Protein AF-A0AAW0CP57-F1 (afdb_monomer_lite)

Foldseek 3Di:
DDDQDDDDLVQEEEEEEAPDPVLLVLFDQDDSVQLVVLLVVVVVVCVVRHYYFDHDYQDPDPVNVVSVVVVVHQEYEYFEDRACLRRVQVVLVVSLVVNHQYAYDLSNYGHNDVVSSVVCPVVNVCSSCSDDD

pLDDT: mean 72.75, std 14.2, range [28.61, 88.94]

Radius of gyration: 14.08 Å; chains: 1; bounding box: 32×32×41 Å

InterPro domains:
  IPR036380 Isochorismatase-like superfamily [SSF52499] (2-115)
  IPR053152 Probable Hydrolase YcaC-like [PTHR43559] (60-117)

Sequence (133 aa):
MLKYQRLNKNNTLLLIVNQQTALMNVVRDFEPDEFRTNVLAHSELAAKTVPNGPLLPSRENLESIEAVKAEGKKQIIILSTITTDVCATFLALSLIEEGCEVWHNADASGAASLRTAHGRRPMTAYAMLALKC

Organism: NCBI:txid297713

Secondary structure (DSSP, 8-state):
--------GGGEEEEEE---TTGGGG--SS-HHHHHHHHHHHHHHHHHHS-EEEEE-SS--HHHHHHHHHTT-SEEEEE--BSIIIIIHHHHHHHHHTT-EEEE-STT-B-SSHHHHHHHHHHHHHHHT----

Structure (mmCIF, N/CA/C/O backbone):
data_AF-A0AAW0CP57-F1
#
_entry.id   AF-A0AAW0CP57-F1
#
loop_
_atom_site.group_PDB
_atom_site.id
_atom_site.type_symbol
_atom_site.label_atom_id
_atom_site.label_alt_id
_atom_site.label_comp_id
_atom_site.label_asym_id
_atom_site.label_entity_id
_atom_site.label_seq_id
_atom_site.pdbx_PDB_ins_code
_atom_site.Cartn_x
_atom_site.Cartn_y
_atom_site.Cartn_z
_atom_site.occupancy
_atom_site.B_iso_or_equiv
_atom_site.auth_seq_id
_atom_site.auth_comp_id
_atom_site.auth_asym_id
_atom_site.auth_atom_id
_atom_site.pdbx_PDB_model_num
ATOM 1 N N . MET A 1 1 ? -5.420 -15.742 22.170 1.00 54.09 1 MET A N 1
ATOM 2 C CA . MET A 1 1 ? -6.459 -15.999 21.147 1.00 54.09 1 MET A CA 1
ATOM 3 C C . MET A 1 1 ? -6.224 -15.031 19.998 1.00 54.09 1 MET A C 1
ATOM 5 O O . MET A 1 1 ? -6.260 -13.832 20.239 1.00 54.09 1 MET A O 1
ATOM 9 N N . LEU A 1 2 ? -5.908 -15.522 18.797 1.00 63.94 2 LEU A N 1
ATOM 10 C CA . LEU A 1 2 ? -5.679 -14.665 17.627 1.00 63.94 2 LEU A CA 1
ATOM 11 C C . LEU A 1 2 ? -7.026 -14.096 17.152 1.00 63.94 2 LEU A C 1
ATOM 13 O O . LEU A 1 2 ? -7.951 -14.860 16.881 1.00 63.94 2 LEU A O 1
ATOM 17 N N . LYS A 1 3 ? -7.158 -12.766 17.095 1.00 73.06 3 LYS A N 1
ATOM 18 C CA . LYS A 1 3 ? -8.350 -12.099 16.550 1.00 73.06 3 LYS A CA 1
ATOM 19 C C . LYS A 1 3 ? -8.176 -11.951 15.042 1.00 73.06 3 LYS A C 1
ATOM 21 O O . LYS A 1 3 ? -7.224 -11.316 14.601 1.00 73.06 3 LYS A O 1
ATOM 26 N N . TYR A 1 4 ? -9.096 -12.514 14.263 1.00 79.06 4 TYR A N 1
ATOM 27 C CA . TYR A 1 4 ? -9.123 -12.307 12.818 1.00 79.06 4 TYR A CA 1
ATOM 28 C C . TYR A 1 4 ? -9.584 -10.877 12.524 1.00 79.06 4 TYR A C 1
ATOM 30 O O . TYR A 1 4 ? -10.757 -10.549 12.716 1.00 79.06 4 TYR A O 1
ATOM 38 N N . GLN A 1 5 ? -8.657 -10.016 12.106 1.00 76.31 5 GLN A N 1
ATOM 39 C CA . GLN A 1 5 ? -8.991 -8.679 11.631 1.00 76.31 5 GLN A CA 1
ATOM 40 C C . GLN A 1 5 ? -9.271 -8.753 10.134 1.00 76.31 5 GLN A C 1
ATOM 42 O O . GLN A 1 5 ? -8.502 -9.336 9.375 1.00 76.31 5 GLN A O 1
ATOM 47 N N . ARG A 1 6 ? -10.419 -8.214 9.721 1.00 81.31 6 ARG A N 1
ATOM 48 C CA . ARG A 1 6 ? -10.841 -8.167 8.322 1.00 81.31 6 ARG A CA 1
ATOM 49 C C . ARG A 1 6 ? -10.943 -6.715 7.893 1.00 81.31 6 ARG A C 1
ATOM 51 O O . ARG A 1 6 ? -11.381 -5.859 8.663 1.00 81.31 6 ARG A O 1
ATOM 58 N N . LEU A 1 7 ? -10.620 -6.482 6.631 1.00 80.75 7 LEU A N 1
ATOM 59 C CA . LEU A 1 7 ? -10.822 -5.202 5.983 1.00 80.75 7 LEU A CA 1
ATOM 60 C C . LEU A 1 7 ? -12.301 -4.771 6.010 1.00 80.75 7 LEU A C 1
ATOM 62 O O . LEU A 1 7 ? -13.193 -5.524 5.605 1.00 80.75 7 LEU A O 1
ATOM 66 N N . ASN A 1 8 ? -12.555 -3.545 6.457 1.00 84.06 8 ASN A N 1
ATOM 67 C CA . ASN A 1 8 ? -13.869 -2.921 6.527 1.00 84.06 8 ASN A CA 1
ATOM 68 C C . ASN A 1 8 ? -13.903 -1.686 5.625 1.00 84.06 8 ASN A C 1
ATOM 70 O O . ASN A 1 8 ? -13.291 -0.664 5.933 1.00 84.06 8 ASN A O 1
ATOM 74 N N . LYS A 1 9 ? -14.696 -1.757 4.551 1.00 82.50 9 LYS A N 1
ATOM 75 C CA . LYS A 1 9 ? -14.836 -0.702 3.532 1.00 82.50 9 LYS A CA 1
ATOM 76 C C . LYS A 1 9 ? -15.136 0.685 4.115 1.00 82.50 9 LYS A C 1
ATOM 78 O O . LYS A 1 9 ? -14.626 1.679 3.620 1.00 82.50 9 LYS A O 1
ATOM 83 N N . ASN A 1 10 ? -15.905 0.757 5.202 1.00 84.94 10 ASN A N 1
ATOM 84 C CA . ASN A 1 10 ? -16.306 2.032 5.808 1.00 84.94 10 ASN A CA 1
ATOM 85 C C . ASN A 1 10 ? -15.199 2.665 6.668 1.00 84.94 10 ASN A C 1
ATOM 87 O O . ASN A 1 10 ? -15.242 3.863 6.955 1.00 84.94 10 ASN A O 1
ATOM 91 N N . ASN A 1 11 ? -14.214 1.868 7.084 1.00 85.00 11 ASN A N 1
ATOM 92 C CA . ASN A 1 11 ? -13.111 2.271 7.954 1.00 85.00 11 ASN A CA 1
ATOM 93 C C . ASN A 1 11 ? -11.742 2.133 7.267 1.00 85.00 11 ASN A C 1
ATOM 95 O O . ASN A 1 11 ? -10.720 2.140 7.947 1.00 85.00 11 ASN A O 1
ATOM 99 N N . THR A 1 12 ? -11.733 1.986 5.941 1.00 83.69 12 THR A N 1
ATOM 100 C CA . THR A 1 12 ? -10.512 1.802 5.159 1.00 83.69 12 THR A CA 1
ATOM 101 C C . THR A 1 12 ? -10.225 3.023 4.297 1.00 83.69 12 THR A C 1
ATOM 103 O O . THR A 1 12 ? -11.147 3.586 3.708 1.00 83.69 12 THR A O 1
ATOM 106 N N . LEU A 1 13 ? -8.953 3.402 4.210 1.00 84.62 13 LEU A N 1
ATOM 107 C CA . LEU A 1 13 ? -8.432 4.390 3.269 1.00 84.62 13 LEU A CA 1
ATOM 108 C C . LEU A 1 13 ? -7.430 3.728 2.326 1.00 84.62 13 LEU A C 1
ATOM 110 O O . LEU A 1 13 ? -6.633 2.894 2.758 1.00 84.62 13 LEU A O 1
ATOM 114 N N . LEU A 1 14 ? -7.450 4.121 1.057 1.00 83.31 14 LEU A N 1
ATOM 115 C CA . LEU A 1 14 ? -6.433 3.723 0.097 1.00 83.31 14 LEU A CA 1
ATOM 116 C C . LEU A 1 14 ? -5.274 4.727 0.063 1.00 83.31 14 LEU A C 1
ATOM 118 O O . LEU A 1 14 ? -5.505 5.896 -0.217 1.00 83.31 14 LEU A O 1
ATOM 122 N N . LEU A 1 15 ? -4.035 4.268 0.230 1.00 79.44 15 LEU A N 1
ATOM 123 C CA . LEU A 1 15 ? -2.830 5.072 0.020 1.00 79.44 15 LEU A CA 1
ATOM 124 C C . LEU A 1 15 ? -2.031 4.551 -1.164 1.00 79.44 15 LEU A C 1
ATOM 126 O O . LEU A 1 15 ? -1.654 3.382 -1.194 1.00 79.44 15 LEU A O 1
ATOM 130 N N . ILE A 1 16 ? -1.742 5.442 -2.110 1.00 78.88 16 ILE A N 1
ATOM 131 C CA . ILE A 1 16 ? -0.888 5.159 -3.263 1.00 78.88 16 ILE A CA 1
ATOM 132 C C . ILE A 1 16 ? 0.423 5.904 -3.070 1.00 78.88 16 ILE A C 1
ATOM 134 O O . ILE A 1 16 ? 0.430 7.124 -2.884 1.00 78.88 16 ILE A O 1
ATOM 138 N N . VAL A 1 17 ? 1.530 5.166 -3.104 1.00 75.50 17 VAL A N 1
ATOM 139 C CA . VAL A 1 17 ? 2.822 5.680 -2.655 1.00 75.50 17 VAL A CA 1
ATOM 140 C C . VAL A 1 17 ? 3.885 5.430 -3.715 1.00 75.50 17 VAL A C 1
ATOM 142 O O . VAL A 1 17 ? 4.117 4.319 -4.170 1.00 75.50 17 VAL A O 1
ATOM 145 N N . ASN A 1 18 ? 4.603 6.479 -4.096 1.00 73.25 18 ASN A N 1
ATOM 146 C CA . ASN A 1 18 ? 5.792 6.348 -4.940 1.00 73.25 18 ASN A CA 1
ATOM 147 C C . ASN A 1 18 ? 5.592 5.635 -6.303 1.00 73.25 18 ASN A C 1
ATOM 149 O O . ASN A 1 18 ? 6.494 4.975 -6.821 1.00 73.25 18 ASN A O 1
ATOM 153 N N . GLN A 1 19 ? 4.414 5.800 -6.910 1.00 74.62 19 GLN A N 1
ATOM 154 C CA . GLN A 1 19 ? 4.109 5.403 -8.290 1.00 74.62 19 GLN A CA 1
ATOM 155 C C . GLN A 1 19 ? 4.689 6.428 -9.282 1.00 74.62 19 GLN A C 1
ATOM 157 O O . GLN A 1 19 ? 3.975 7.177 -9.945 1.00 74.62 19 GLN A O 1
ATOM 162 N N . GLN A 1 20 ? 6.020 6.513 -9.336 1.00 74.50 20 GLN A N 1
ATOM 163 C CA . GLN A 1 20 ? 6.738 7.392 -10.260 1.00 74.50 20 GLN A CA 1
ATOM 164 C C . GLN A 1 20 ? 7.209 6.620 -11.493 1.00 74.50 20 GLN A C 1
ATOM 166 O O . GLN A 1 20 ? 7.723 5.505 -11.387 1.00 74.50 20 GLN A O 1
ATOM 171 N N . THR A 1 21 ? 7.140 7.255 -12.664 1.00 75.50 21 THR A N 1
ATOM 172 C CA . THR A 1 21 ? 7.540 6.645 -13.942 1.00 75.50 21 THR A CA 1
ATOM 173 C C . THR A 1 21 ? 8.982 6.138 -13.945 1.00 75.50 21 THR A C 1
ATOM 175 O O . THR A 1 21 ? 9.262 5.080 -14.498 1.00 75.50 21 THR A O 1
ATOM 178 N N . ALA A 1 22 ? 9.900 6.853 -13.288 1.00 76.25 22 ALA A N 1
ATOM 179 C CA . ALA A 1 22 ? 11.306 6.457 -13.211 1.00 76.25 22 ALA A CA 1
ATOM 180 C C . ALA A 1 22 ? 11.526 5.187 -12.370 1.00 76.25 22 ALA A C 1
ATOM 182 O O . ALA A 1 22 ? 12.402 4.383 -12.687 1.00 76.25 22 ALA A O 1
ATOM 183 N N . LEU A 1 23 ? 10.722 4.992 -11.323 1.00 76.06 23 LEU A N 1
ATOM 184 C CA . LEU A 1 23 ? 10.877 3.876 -10.394 1.00 76.06 23 LEU A CA 1
ATOM 185 C C . LEU A 1 23 ? 10.314 2.571 -10.943 1.00 76.06 23 LEU A C 1
ATOM 187 O O . LEU A 1 23 ? 10.813 1.511 -10.581 1.00 76.06 23 LEU A O 1
ATOM 191 N N . MET A 1 24 ? 9.369 2.622 -11.885 1.00 78.31 24 MET A N 1
ATOM 192 C CA . MET A 1 24 ? 8.895 1.417 -12.577 1.00 78.31 24 MET A CA 1
ATOM 193 C C . MET A 1 24 ? 10.036 0.633 -13.251 1.00 78.31 24 MET A C 1
ATOM 195 O O . MET A 1 24 ? 9.975 -0.588 -13.316 1.00 78.31 24 MET A O 1
ATOM 199 N N . ASN A 1 25 ? 11.131 1.297 -13.642 1.00 81.81 25 ASN A N 1
ATOM 200 C CA . ASN A 1 25 ? 12.315 0.645 -14.222 1.00 81.81 25 ASN A CA 1
ATOM 201 C C . ASN A 1 25 ? 13.170 -0.145 -13.206 1.00 81.81 25 ASN A C 1
ATOM 203 O O . ASN A 1 25 ? 14.080 -0.888 -13.593 1.00 81.81 25 ASN A O 1
ATOM 207 N N . VAL A 1 26 ? 12.926 0.055 -11.908 1.00 83.81 26 VAL A N 1
ATOM 208 C CA . VAL A 1 26 ? 13.635 -0.617 -10.809 1.00 83.81 26 VAL A CA 1
ATOM 209 C C . VAL A 1 26 ? 12.961 -1.939 -10.444 1.00 83.81 26 VAL A C 1
ATOM 211 O O . VAL A 1 26 ? 13.615 -2.806 -9.879 1.00 83.81 26 VAL A O 1
ATOM 214 N N . VAL A 1 27 ? 11.686 -2.124 -10.788 1.00 85.00 27 VAL A N 1
ATOM 215 C CA . VAL A 1 27 ? 10.943 -3.363 -10.529 1.00 85.00 27 VAL A CA 1
ATOM 216 C C . VAL A 1 27 ? 11.519 -4.490 -11.387 1.00 85.00 27 VAL A C 1
ATOM 218 O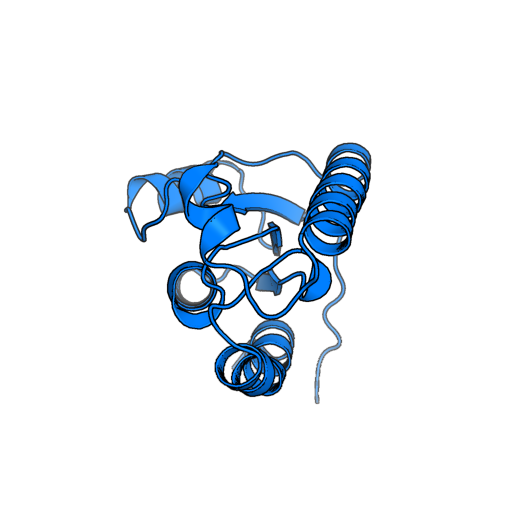 O . VAL A 1 27 ? 11.635 -4.353 -12.603 1.00 85.00 27 VAL A O 1
ATOM 221 N N . ARG A 1 28 ? 11.932 -5.589 -10.748 1.00 86.94 28 ARG A N 1
ATOM 222 C CA . ARG A 1 28 ? 12.538 -6.766 -11.409 1.00 86.94 28 ARG A CA 1
ATOM 223 C C . ARG A 1 28 ? 11.936 -8.093 -10.953 1.00 86.94 28 ARG A C 1
ATOM 225 O O . ARG A 1 28 ? 12.428 -9.147 -11.341 1.00 86.94 28 ARG A O 1
ATOM 232 N N . ASP A 1 29 ? 10.938 -8.054 -10.079 1.00 84.38 29 ASP A N 1
ATOM 233 C CA . ASP A 1 29 ? 10.225 -9.225 -9.567 1.00 84.38 29 ASP A CA 1
ATOM 234 C C . ASP A 1 29 ? 8.930 -9.541 -10.328 1.00 84.38 29 ASP A C 1
ATOM 236 O O . ASP A 1 29 ? 8.397 -10.633 -10.158 1.00 84.38 29 ASP A O 1
ATOM 240 N N . PHE A 1 30 ? 8.485 -8.633 -11.198 1.00 85.38 30 PHE A N 1
ATOM 241 C CA . PHE A 1 30 ? 7.350 -8.800 -12.103 1.00 85.38 30 PHE A CA 1
ATOM 242 C C . PHE A 1 30 ? 7.745 -8.439 -13.534 1.00 85.38 30 PHE A C 1
ATOM 244 O O . PHE A 1 30 ? 8.613 -7.586 -13.746 1.00 85.38 30 PHE A O 1
ATOM 251 N N . GLU A 1 31 ? 7.053 -9.026 -14.510 1.00 88.56 31 GLU A N 1
ATOM 252 C CA . GLU A 1 31 ? 7.077 -8.499 -15.873 1.00 88.56 31 GLU A CA 1
ATOM 253 C C . GLU A 1 31 ? 6.398 -7.114 -15.908 1.00 88.56 31 GLU A C 1
ATOM 255 O O . GLU A 1 31 ? 5.380 -6.917 -15.234 1.00 88.56 31 GLU A O 1
ATOM 260 N N . PRO A 1 32 ? 6.908 -6.132 -16.678 1.00 84.62 32 PRO A N 1
ATOM 261 C CA . PRO A 1 32 ? 6.384 -4.762 -16.664 1.00 84.62 32 PRO A CA 1
ATOM 262 C C . PRO A 1 32 ? 4.884 -4.656 -16.974 1.00 84.62 32 PRO A C 1
ATOM 264 O O . PRO A 1 32 ? 4.174 -3.865 -16.347 1.00 84.62 32 PRO A O 1
ATOM 267 N N . ASP A 1 33 ? 4.392 -5.468 -17.911 1.00 88.81 33 ASP A N 1
ATOM 268 C CA . ASP A 1 33 ? 2.978 -5.484 -18.300 1.00 88.81 33 ASP A CA 1
ATOM 269 C C . ASP A 1 33 ? 2.086 -6.088 -17.209 1.00 88.81 33 ASP A C 1
ATOM 271 O O . ASP A 1 33 ? 0.994 -5.575 -16.935 1.00 88.81 33 ASP A O 1
ATOM 275 N N . GLU A 1 34 ? 2.563 -7.142 -16.543 1.00 87.81 34 GLU A N 1
ATOM 276 C CA . GLU A 1 34 ? 1.879 -7.756 -15.405 1.00 87.81 34 GLU A CA 1
ATOM 277 C C . GLU A 1 34 ? 1.796 -6.764 -14.244 1.00 87.81 34 GLU A C 1
ATOM 279 O O . GLU A 1 34 ? 0.711 -6.494 -13.728 1.00 87.81 34 GLU A O 1
ATOM 284 N N . PHE A 1 35 ? 2.924 -6.144 -13.890 1.00 85.81 35 PHE A N 1
ATOM 285 C CA . PHE A 1 35 ? 2.985 -5.173 -12.805 1.00 85.81 35 PHE A CA 1
ATOM 286 C C . PHE A 1 35 ? 2.039 -3.992 -13.046 1.00 85.81 35 PHE A C 1
ATOM 288 O O . PHE A 1 35 ? 1.258 -3.615 -12.169 1.00 85.81 35 PHE A O 1
ATOM 295 N N . ARG A 1 36 ? 2.048 -3.441 -14.265 1.00 84.88 36 ARG A N 1
ATOM 296 C CA . ARG A 1 36 ? 1.141 -2.357 -14.654 1.00 84.88 36 ARG A CA 1
ATOM 297 C C . ARG A 1 36 ? -0.322 -2.781 -14.538 1.00 84.88 36 ARG A C 1
ATOM 299 O O . ARG A 1 36 ? -1.140 -2.010 -14.038 1.00 84.88 36 ARG A O 1
ATOM 306 N N . THR A 1 37 ? -0.648 -3.995 -14.970 1.00 88.94 37 THR A N 1
ATOM 307 C CA . THR A 1 37 ? -2.012 -4.530 -14.894 1.00 88.94 37 THR A CA 1
ATOM 308 C C . THR A 1 37 ? -2.461 -4.708 -13.445 1.00 88.94 37 THR A C 1
ATOM 310 O O . THR A 1 37 ? -3.559 -4.276 -13.100 1.00 88.94 37 THR A O 1
ATOM 313 N N . ASN A 1 38 ? -1.609 -5.253 -12.576 1.00 86.44 38 ASN A N 1
ATOM 314 C CA . ASN A 1 38 ? -1.920 -5.455 -11.160 1.00 86.44 38 ASN A CA 1
ATOM 315 C C . ASN A 1 38 ? -2.160 -4.129 -10.427 1.00 86.44 38 ASN A C 1
ATOM 317 O O . ASN A 1 38 ? -3.126 -4.000 -9.670 1.00 86.44 38 ASN A O 1
ATOM 321 N N . VAL A 1 39 ? -1.318 -3.123 -10.686 1.00 83.94 39 VAL A N 1
ATOM 322 C CA . VAL A 1 39 ? -1.477 -1.774 -10.123 1.00 83.94 39 VAL A CA 1
ATOM 323 C C . VAL A 1 39 ? -2.800 -1.154 -10.571 1.00 83.94 39 VAL A C 1
ATOM 325 O O . VAL A 1 39 ? -3.563 -0.670 -9.733 1.00 83.94 39 VAL A O 1
ATOM 328 N N . LEU A 1 40 ? -3.112 -1.211 -11.870 1.00 85.19 40 LEU A N 1
ATOM 329 C CA . LEU A 1 40 ? -4.356 -0.658 -12.410 1.00 85.19 40 LEU A CA 1
ATOM 330 C C . LEU A 1 40 ? -5.588 -1.385 -11.863 1.00 85.19 40 LEU A C 1
ATOM 332 O O . LEU A 1 40 ? -6.497 -0.729 -11.353 1.00 85.19 40 LEU A O 1
ATOM 336 N N . ALA A 1 41 ? -5.595 -2.719 -11.885 1.00 85.88 41 ALA A N 1
ATOM 337 C CA . ALA A 1 41 ? -6.697 -3.532 -11.380 1.00 85.88 41 ALA A CA 1
ATOM 338 C C . ALA A 1 41 ? -6.965 -3.266 -9.895 1.00 85.88 41 ALA A C 1
ATOM 340 O O . ALA A 1 41 ? -8.116 -3.112 -9.477 1.00 85.88 41 ALA A O 1
ATOM 341 N N . HIS A 1 42 ? -5.909 -3.158 -9.086 1.00 82.69 42 HIS A N 1
ATOM 342 C CA . HIS A 1 42 ? -6.075 -2.851 -7.677 1.00 82.69 42 HIS A CA 1
ATOM 343 C C . HIS A 1 42 ? -6.554 -1.409 -7.463 1.00 82.69 42 HIS A C 1
ATOM 345 O O . HIS A 1 42 ? -7.431 -1.201 -6.624 1.00 82.69 42 HIS A O 1
ATOM 351 N N . SER A 1 43 ? -6.040 -0.437 -8.230 1.00 81.12 43 SER A N 1
ATOM 352 C CA . SER A 1 43 ? -6.474 0.965 -8.148 1.00 81.12 43 SER A CA 1
ATOM 353 C C . SER A 1 43 ? -7.955 1.127 -8.492 1.00 81.12 43 SER A C 1
ATOM 355 O O . SER A 1 43 ? -8.681 1.811 -7.777 1.00 81.12 43 SER A O 1
ATOM 357 N N . GLU A 1 44 ? -8.437 0.427 -9.521 1.00 84.62 44 GLU A N 1
ATOM 358 C CA . GLU A 1 44 ? -9.840 0.455 -9.922 1.00 84.62 44 GLU A CA 1
ATOM 359 C C . GLU A 1 44 ? -10.730 -0.225 -8.877 1.00 84.62 44 GLU A C 1
ATOM 361 O O . GLU A 1 44 ? -11.791 0.294 -8.520 1.00 84.62 44 GLU A O 1
ATOM 366 N N . LEU A 1 45 ? -10.293 -1.370 -8.340 1.00 81.81 45 LEU A N 1
ATOM 367 C CA . LEU A 1 45 ? -11.018 -2.059 -7.276 1.00 81.81 45 LEU A CA 1
ATOM 368 C C . LEU A 1 45 ? -11.115 -1.186 -6.021 1.00 81.81 45 LEU A C 1
ATOM 370 O O . LEU A 1 45 ? -12.182 -1.089 -5.411 1.00 81.81 45 LEU A O 1
ATOM 374 N N . ALA A 1 46 ? -10.010 -0.552 -5.638 1.00 79.50 46 ALA A N 1
ATOM 375 C CA . ALA A 1 46 ? -9.953 0.297 -4.465 1.00 79.50 46 ALA A CA 1
ATOM 376 C C . ALA A 1 46 ? -10.803 1.560 -4.659 1.00 79.50 46 ALA A C 1
ATOM 378 O O . ALA A 1 46 ? -11.667 1.810 -3.827 1.00 79.50 46 ALA A O 1
ATOM 379 N N . ALA A 1 47 ? -10.700 2.249 -5.799 1.00 76.88 47 ALA A N 1
ATOM 380 C CA . ALA A 1 47 ? -11.520 3.422 -6.116 1.00 76.88 47 ALA A CA 1
ATOM 381 C C . ALA A 1 47 ? -13.035 3.138 -6.078 1.00 76.88 47 ALA A C 1
ATOM 383 O O . ALA A 1 47 ? -13.831 4.020 -5.763 1.00 76.88 47 ALA A O 1
ATOM 384 N N . LYS A 1 48 ? -13.453 1.898 -6.373 1.00 81.69 48 LYS A N 1
ATOM 385 C CA . LYS A 1 48 ? -14.861 1.469 -6.288 1.00 81.69 48 LYS A CA 1
ATOM 386 C C . LYS A 1 48 ? -15.307 1.068 -4.879 1.00 81.69 48 LYS A C 1
ATOM 388 O O . LYS A 1 48 ? -16.505 0.897 -4.657 1.00 81.69 48 LYS A O 1
ATOM 393 N N . THR A 1 49 ? -14.384 0.835 -3.946 1.00 78.75 49 THR A N 1
ATOM 394 C CA . THR A 1 49 ? -14.695 0.205 -2.648 1.00 78.75 49 THR A CA 1
ATOM 395 C C . THR A 1 49 ? -14.324 1.032 -1.429 1.00 78.75 49 THR A C 1
ATOM 397 O O . THR A 1 49 ? -14.971 0.867 -0.395 1.00 78.75 49 THR A O 1
ATOM 400 N N . VAL A 1 50 ? -13.314 1.892 -1.533 1.00 80.50 50 VAL A N 1
ATOM 401 C CA . VAL A 1 50 ? -12.786 2.723 -0.451 1.00 80.50 50 VAL A CA 1
ATOM 402 C C . VAL A 1 50 ? -12.445 4.116 -0.994 1.00 80.50 50 VAL A C 1
ATOM 404 O O . VAL A 1 50 ? -12.121 4.249 -2.174 1.00 80.50 50 VAL A O 1
ATOM 407 N N . PRO A 1 51 ? -12.525 5.171 -0.168 1.00 77.06 51 PRO A N 1
ATOM 408 C CA . PRO A 1 51 ? -12.062 6.489 -0.574 1.00 77.06 51 PRO A CA 1
ATOM 409 C C . PRO A 1 51 ? -10.560 6.464 -0.886 1.00 77.06 51 PRO A C 1
ATOM 411 O O . PRO A 1 51 ? -9.771 5.823 -0.181 1.00 77.06 51 PRO A O 1
ATOM 414 N N . ASN A 1 52 ? -10.177 7.186 -1.939 1.00 75.81 52 ASN A N 1
ATOM 415 C CA . ASN A 1 52 ? -8.777 7.447 -2.244 1.00 75.81 52 ASN A CA 1
ATOM 416 C C . ASN A 1 52 ? -8.240 8.456 -1.233 1.00 75.81 52 ASN A C 1
ATOM 418 O O . ASN A 1 52 ? -8.767 9.560 -1.123 1.00 75.81 52 ASN A O 1
ATOM 422 N N . GLY A 1 53 ? -7.203 8.060 -0.508 1.00 71.56 53 GLY A N 1
ATOM 423 C CA . GLY A 1 53 ? -6.427 8.954 0.329 1.00 71.56 53 GLY A CA 1
ATOM 424 C C . GLY A 1 53 ? -5.430 9.781 -0.481 1.00 71.56 53 G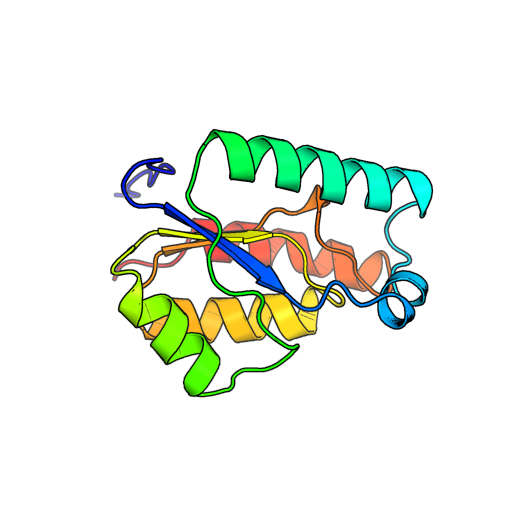LY A C 1
ATOM 425 O O . GLY A 1 53 ? -5.357 9.671 -1.711 1.00 71.56 53 GLY A O 1
ATOM 426 N N . PRO A 1 54 ? -4.648 10.619 0.209 1.00 71.38 54 PRO A N 1
ATOM 427 C CA . PRO A 1 54 ? -3.654 11.465 -0.429 1.00 71.38 54 PRO A CA 1
ATOM 428 C C . PRO A 1 54 ? -2.606 10.629 -1.176 1.00 71.38 54 PRO A C 1
ATOM 430 O O . PRO A 1 54 ? -2.184 9.563 -0.721 1.00 71.38 54 PRO A O 1
ATOM 433 N N . LEU A 1 55 ? -2.158 11.142 -2.324 1.00 71.25 55 LEU A N 1
ATOM 434 C CA . LEU A 1 55 ? -0.977 10.625 -3.011 1.00 71.25 55 LEU A CA 1
ATOM 435 C C . LEU A 1 55 ? 0.255 11.062 -2.227 1.00 71.25 55 LEU A C 1
ATOM 437 O O . LEU A 1 55 ? 0.536 12.257 -2.131 1.00 71.25 55 LEU A O 1
ATOM 441 N N . LEU A 1 56 ? 0.982 10.100 -1.667 1.00 66.75 56 LEU A N 1
ATOM 442 C CA . LEU A 1 56 ? 2.124 10.403 -0.815 1.00 66.75 56 LEU A CA 1
ATOM 443 C C . LEU A 1 56 ? 3.434 10.282 -1.608 1.00 66.75 56 LEU A C 1
ATOM 445 O O . LEU A 1 56 ? 3.664 9.262 -2.277 1.00 66.75 56 LEU A O 1
ATOM 449 N N . PRO A 1 57 ? 4.325 11.291 -1.539 1.00 63.50 57 PRO A N 1
ATOM 450 C CA . PRO A 1 57 ? 5.694 11.132 -2.004 1.00 63.50 57 PRO A CA 1
ATOM 451 C C . PRO A 1 57 ? 6.429 10.092 -1.142 1.00 63.5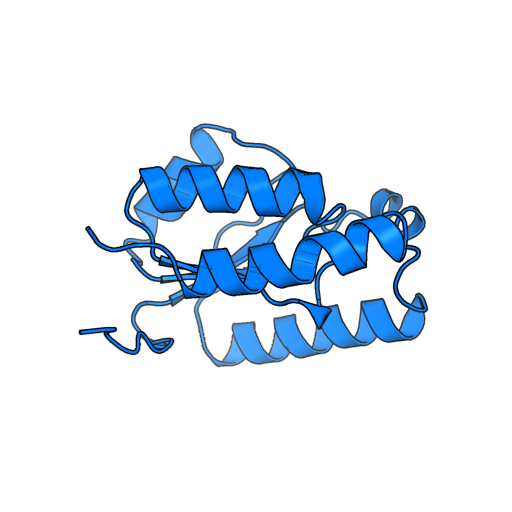0 57 PRO A C 1
ATOM 453 O O . PRO A 1 57 ? 5.972 9.693 -0.075 1.00 63.50 57 PRO A O 1
ATOM 456 N N . SER A 1 58 ? 7.579 9.632 -1.628 1.00 57.94 58 SER A N 1
ATOM 457 C CA . SER A 1 58 ? 8.323 8.440 -1.194 1.00 57.94 58 SER A CA 1
ATOM 458 C C . SER A 1 58 ? 8.922 8.443 0.227 1.00 57.94 58 SER A C 1
ATOM 460 O O . SER A 1 58 ? 10.011 7.896 0.415 1.00 57.94 58 SER A O 1
ATOM 462 N N . ARG A 1 59 ? 8.308 9.074 1.233 1.00 56.72 59 ARG A N 1
ATOM 463 C CA . ARG A 1 59 ? 8.967 9.286 2.528 1.00 56.72 59 ARG A CA 1
ATOM 464 C C . ARG A 1 59 ? 8.007 9.407 3.708 1.00 56.72 59 ARG A C 1
ATOM 466 O O . ARG A 1 59 ? 6.901 9.928 3.571 1.00 56.72 59 ARG A O 1
ATOM 473 N N . GLU A 1 60 ? 8.508 8.988 4.870 1.00 58.84 60 GLU A N 1
ATOM 474 C CA . GLU A 1 60 ? 8.039 9.324 6.221 1.00 58.84 60 GLU A CA 1
ATOM 475 C C . GLU A 1 60 ? 8.118 10.844 6.468 1.00 58.84 60 GLU A C 1
ATOM 477 O O . GLU A 1 60 ? 8.905 11.339 7.272 1.00 58.84 60 GLU A O 1
ATOM 482 N N . ASN A 1 61 ? 7.367 11.632 5.710 1.00 60.38 61 ASN A N 1
ATOM 483 C CA . ASN A 1 61 ? 7.184 13.036 6.033 1.00 60.38 61 ASN A CA 1
ATOM 484 C C . ASN A 1 61 ? 6.022 13.129 7.023 1.00 60.38 61 ASN A C 1
ATOM 486 O O . ASN A 1 61 ? 4.989 12.490 6.825 1.00 60.38 61 ASN A O 1
ATOM 490 N N . LEU A 1 62 ? 6.184 13.936 8.074 1.00 60.12 62 LEU A N 1
ATOM 491 C CA . LEU A 1 62 ? 5.136 14.200 9.070 1.00 60.12 62 LEU A CA 1
ATOM 492 C C . LEU A 1 62 ? 3.815 14.611 8.404 1.00 60.12 62 LEU A C 1
ATOM 494 O O . LEU A 1 62 ? 2.761 14.110 8.778 1.00 60.12 62 LEU A O 1
ATOM 498 N N . GLU A 1 63 ? 3.892 15.402 7.332 1.00 67.50 63 GLU A N 1
ATOM 499 C CA . GLU A 1 63 ? 2.745 15.817 6.513 1.00 67.50 63 GLU A CA 1
ATOM 500 C C . GLU A 1 63 ? 1.949 14.631 5.948 1.00 67.50 63 GLU A C 1
ATOM 502 O O . GLU A 1 63 ? 0.722 14.662 5.908 1.00 67.50 63 GLU A O 1
ATOM 507 N N . SER A 1 64 ? 2.633 13.558 5.543 1.00 68.56 64 SER A N 1
ATOM 508 C CA . SER A 1 64 ? 1.997 12.348 5.021 1.00 68.56 64 SER A CA 1
ATOM 509 C C . SER A 1 64 ? 1.187 11.637 6.105 1.00 68.56 64 SER A C 1
ATOM 511 O O . SER A 1 64 ? 0.074 11.184 5.856 1.00 68.56 64 SER A O 1
ATOM 513 N N . ILE A 1 65 ? 1.734 11.557 7.321 1.00 70.75 65 ILE A N 1
ATOM 514 C CA . ILE A 1 65 ? 1.082 10.918 8.470 1.00 70.75 65 ILE A CA 1
ATOM 515 C C . ILE A 1 65 ? -0.092 11.775 8.952 1.00 70.75 65 ILE A C 1
ATOM 517 O O . ILE A 1 65 ? -1.166 11.251 9.239 1.00 70.75 65 ILE A O 1
ATOM 521 N N . GLU A 1 66 ? 0.078 13.094 9.000 1.00 75.00 66 GLU A N 1
ATOM 522 C CA . GLU A 1 66 ? -0.981 14.038 9.357 1.00 75.00 66 GLU A CA 1
ATOM 523 C C . GLU A 1 66 ? -2.137 14.013 8.355 1.00 75.00 66 GLU A C 1
ATOM 525 O O . GLU A 1 66 ? -3.297 13.976 8.766 1.00 75.00 66 GLU A O 1
ATOM 530 N N . ALA A 1 67 ? -1.843 13.947 7.054 1.00 74.75 67 ALA A N 1
ATOM 531 C CA . ALA A 1 67 ? -2.864 13.829 6.018 1.00 74.75 67 ALA A CA 1
ATOM 532 C C . ALA A 1 67 ? -3.660 12.519 6.153 1.00 74.75 67 ALA A C 1
ATOM 534 O O . ALA A 1 67 ? -4.881 12.523 6.028 1.00 74.75 67 ALA A O 1
ATOM 535 N N . VAL A 1 68 ? -2.997 11.408 6.490 1.00 76.00 68 VAL A N 1
ATOM 536 C CA . VAL A 1 68 ? -3.677 10.134 6.784 1.00 76.00 68 VAL A CA 1
ATOM 537 C C . VAL A 1 68 ? -4.527 10.232 8.056 1.00 76.00 68 VAL A C 1
ATOM 539 O O . VAL A 1 68 ? -5.649 9.728 8.089 1.00 76.00 68 VAL A O 1
ATOM 542 N N . LYS A 1 69 ? -4.032 10.912 9.097 1.00 75.31 69 LYS A N 1
ATOM 543 C CA . LYS A 1 69 ? -4.772 11.136 10.350 1.00 75.31 69 LYS A CA 1
ATOM 544 C C . LYS A 1 69 ? -6.014 12.004 10.144 1.00 75.31 69 LYS A C 1
ATOM 546 O O . LYS A 1 69 ? -7.040 11.730 10.766 1.00 75.31 69 LYS A O 1
ATOM 551 N N . ALA A 1 70 ? -5.947 13.006 9.267 1.00 78.44 70 ALA A N 1
ATOM 552 C CA . ALA A 1 70 ? -7.072 13.887 8.953 1.00 78.44 70 ALA A CA 1
ATOM 553 C C . ALA A 1 70 ? -8.276 13.125 8.370 1.00 78.44 70 ALA A C 1
ATOM 555 O O . ALA A 1 70 ? -9.421 13.493 8.625 1.00 78.44 70 ALA A O 1
ATOM 556 N N . GLU A 1 71 ? -8.032 12.017 7.667 1.00 79.38 71 GLU A N 1
ATOM 557 C CA . GLU A 1 71 ? -9.081 11.154 7.107 1.00 79.38 71 GLU A CA 1
ATOM 558 C C . GLU A 1 71 ? -9.825 10.326 8.176 1.00 79.38 71 GLU A C 1
ATOM 560 O O . GLU A 1 71 ? -10.907 9.786 7.925 1.00 79.38 71 GLU A O 1
ATOM 565 N N . GLY A 1 72 ? -9.264 10.197 9.387 1.00 79.25 72 GLY A N 1
ATOM 566 C CA . GLY A 1 72 ? -9.914 9.551 10.533 1.00 79.25 72 GLY A CA 1
ATOM 567 C C . GLY A 1 72 ? -10.174 8.044 10.380 1.00 79.25 72 GLY A C 1
ATOM 568 O O . GLY A 1 72 ? -10.962 7.472 11.140 1.00 79.25 72 GLY A O 1
ATOM 569 N N . LYS A 1 73 ? -9.548 7.382 9.400 1.00 80.62 73 LYS A N 1
ATOM 570 C CA . LYS A 1 73 ? -9.679 5.937 9.156 1.00 80.62 73 LYS A CA 1
ATOM 571 C C . LYS A 1 73 ? -8.640 5.161 9.957 1.00 80.62 73 LYS A C 1
ATOM 573 O O . LYS A 1 73 ? -7.479 5.544 10.001 1.00 80.62 73 LYS A O 1
ATOM 578 N N . LYS A 1 74 ? -9.050 4.042 10.567 1.00 78.00 74 LYS A N 1
ATOM 579 C CA . LYS A 1 74 ? -8.114 3.178 11.314 1.00 78.00 74 LYS A CA 1
ATOM 580 C C . LYS A 1 74 ? -7.488 2.085 10.461 1.00 78.00 74 LYS A C 1
ATOM 582 O O . LYS A 1 74 ? -6.451 1.572 10.856 1.00 78.00 74 LYS A O 1
ATOM 587 N N . GLN A 1 75 ? -8.120 1.684 9.357 1.00 76.94 75 GLN A N 1
ATOM 588 C CA . GLN A 1 75 ? -7.554 0.695 8.440 1.00 76.94 75 GLN A CA 1
ATOM 589 C C . GLN A 1 75 ? -6.998 1.402 7.211 1.00 76.94 75 GLN A C 1
ATOM 591 O O . GLN A 1 75 ? -7.672 2.226 6.598 1.00 76.94 75 GLN A O 1
ATOM 596 N N . ILE A 1 76 ? -5.771 1.069 6.841 1.00 75.56 76 ILE A N 1
ATOM 597 C CA . ILE A 1 76 ? -5.060 1.703 5.740 1.00 75.56 76 ILE A CA 1
ATOM 598 C C . ILE A 1 76 ? -4.595 0.614 4.778 1.00 75.56 76 ILE A C 1
ATOM 600 O O . ILE A 1 76 ? -3.880 -0.302 5.180 1.00 75.56 76 ILE A O 1
ATOM 604 N N . ILE A 1 77 ? -4.994 0.706 3.508 1.00 72.06 77 ILE A N 1
ATOM 605 C CA . ILE A 1 77 ? -4.445 -0.126 2.433 1.00 72.06 77 ILE A CA 1
ATOM 606 C C . ILE A 1 77 ? -3.295 0.631 1.784 1.00 72.06 77 ILE A C 1
ATOM 608 O O . ILE A 1 77 ? -3.511 1.692 1.205 1.00 72.06 77 ILE A O 1
ATOM 612 N N . ILE A 1 78 ? -2.097 0.055 1.814 1.00 69.88 78 ILE A N 1
ATOM 613 C CA . ILE A 1 78 ? -0.946 0.535 1.052 1.00 69.88 78 ILE A CA 1
ATOM 614 C C . ILE A 1 78 ? -0.952 -0.175 -0.299 1.00 69.88 78 ILE A C 1
ATOM 616 O O . ILE A 1 78 ? -0.734 -1.388 -0.402 1.00 69.88 78 ILE A O 1
ATOM 620 N N . LEU A 1 79 ? -1.230 0.609 -1.332 1.00 60.78 79 LEU A N 1
ATOM 621 C CA . LEU A 1 79 ? -1.344 0.186 -2.712 1.00 60.78 79 LEU A CA 1
ATOM 622 C C . LEU A 1 79 ? -0.151 0.731 -3.466 1.00 60.78 79 LEU A C 1
ATOM 624 O O . LEU A 1 79 ? -0.120 1.884 -3.883 1.00 60.78 79 LEU A O 1
ATOM 628 N N . SER A 1 80 ? 0.813 -0.153 -3.663 1.00 63.94 80 SER A N 1
ATOM 629 C CA . SER A 1 80 ? 2.001 0.096 -4.450 1.00 63.94 80 SER A CA 1
ATOM 630 C C . SER A 1 80 ? 3.022 0.981 -3.769 1.00 63.94 80 SER A C 1
ATOM 632 O O . SER A 1 80 ? 2.778 2.134 -3.446 1.00 63.94 80 SER A O 1
ATOM 634 N N . THR A 1 81 ? 4.197 0.399 -3.588 1.00 63.62 81 THR A N 1
ATOM 635 C CA . THR A 1 81 ? 5.440 1.116 -3.356 1.00 63.62 81 THR A CA 1
ATOM 636 C C . THR A 1 81 ? 6.491 0.481 -4.240 1.00 63.62 81 THR A C 1
ATOM 638 O O . THR A 1 81 ? 6.544 -0.743 -4.396 1.00 63.62 81 THR A O 1
ATOM 641 N N . ILE A 1 82 ? 7.334 1.323 -4.821 1.00 70.00 82 ILE A N 1
ATOM 642 C CA . ILE A 1 82 ? 8.600 0.891 -5.388 1.00 70.00 82 ILE A CA 1
ATOM 643 C C . ILE A 1 82 ? 9.684 1.639 -4.601 1.00 70.00 82 ILE A C 1
ATOM 645 O O . ILE A 1 82 ? 9.675 2.864 -4.583 1.00 70.00 82 ILE A O 1
ATOM 649 N N . THR A 1 83 ? 10.596 0.985 -3.887 1.00 67.50 83 THR A N 1
ATOM 650 C CA . THR A 1 83 ? 10.721 -0.463 -3.667 1.00 67.50 83 THR A CA 1
ATOM 651 C C . THR A 1 83 ? 9.999 -0.911 -2.390 1.00 67.50 83 THR A C 1
ATOM 653 O O . THR A 1 83 ? 9.928 -0.180 -1.398 1.00 67.50 83 THR A O 1
ATOM 656 N N . THR A 1 84 ? 9.449 -2.127 -2.417 1.00 67.56 84 THR A N 1
ATOM 657 C CA . THR A 1 84 ? 8.601 -2.651 -1.329 1.00 67.56 84 THR A CA 1
ATOM 658 C C . THR A 1 84 ? 9.344 -2.842 -0.002 1.00 67.56 84 THR A C 1
ATOM 660 O O . THR A 1 84 ? 8.757 -2.758 1.071 1.00 67.56 84 THR A O 1
ATOM 663 N N . ASP A 1 85 ? 10.643 -3.106 -0.061 1.00 66.19 85 ASP A N 1
ATOM 664 C CA . ASP A 1 85 ? 11.513 -3.310 1.096 1.00 66.19 85 ASP A CA 1
ATOM 665 C C . ASP A 1 85 ? 11.839 -2.018 1.850 1.00 66.19 85 ASP A C 1
ATOM 667 O O . ASP A 1 85 ? 12.128 -2.080 3.043 1.00 66.19 85 ASP A O 1
ATOM 671 N N . VAL A 1 86 ? 11.736 -0.864 1.188 1.00 72.88 86 VAL A N 1
ATOM 672 C CA . VAL A 1 86 ? 12.014 0.445 1.784 1.00 72.88 86 VAL A CA 1
ATOM 673 C C . VAL A 1 86 ? 10.700 1.174 2.040 1.00 72.88 86 VAL A C 1
ATOM 675 O O . VAL A 1 86 ? 10.213 1.202 3.167 1.00 72.88 86 VAL A O 1
ATOM 678 N N . CYS A 1 87 ? 10.082 1.7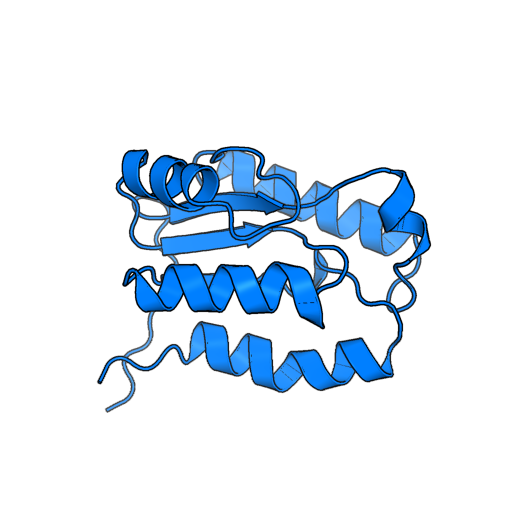33 0.999 1.00 71.62 87 CYS A N 1
ATOM 679 C CA . CYS A 1 87 ? 8.987 2.685 1.169 1.00 71.62 87 CYS A CA 1
ATOM 680 C C . CYS A 1 87 ? 7.738 2.056 1.810 1.00 71.62 87 CYS A C 1
ATOM 682 O O . CYS A 1 87 ? 7.109 2.715 2.632 1.00 71.62 87 CYS A O 1
ATOM 684 N N . ALA A 1 88 ? 7.385 0.803 1.490 1.00 74.00 88 ALA A N 1
ATOM 685 C CA . ALA A 1 88 ? 6.239 0.142 2.135 1.00 74.00 88 ALA A CA 1
ATOM 686 C C . ALA A 1 88 ? 6.531 -0.244 3.577 1.00 74.00 88 ALA A C 1
ATOM 688 O O . ALA A 1 88 ? 5.679 -0.037 4.433 1.00 74.00 88 ALA A O 1
ATOM 689 N N . THR A 1 89 ? 7.712 -0.801 3.843 1.00 75.56 89 THR A N 1
ATOM 690 C CA . THR A 1 89 ? 8.108 -1.212 5.191 1.00 75.56 89 THR A CA 1
ATOM 691 C C . THR A 1 89 ? 8.094 -0.034 6.154 1.00 75.56 89 THR A C 1
ATOM 693 O O . THR A 1 89 ? 7.414 -0.091 7.173 1.00 75.56 89 THR A O 1
ATOM 696 N N . PHE A 1 90 ? 8.811 1.035 5.810 1.00 76.56 90 PHE A N 1
ATOM 697 C CA . PHE A 1 90 ? 8.953 2.215 6.657 1.00 76.56 90 PHE A CA 1
ATOM 698 C C . PHE A 1 90 ? 7.601 2.888 6.908 1.00 76.56 90 PHE A C 1
ATOM 700 O O . PHE A 1 90 ? 7.190 3.042 8.054 1.00 76.56 90 PHE A O 1
ATOM 707 N N . LEU A 1 91 ? 6.820 3.123 5.848 1.00 76.00 91 LEU A N 1
ATOM 708 C CA . LEU A 1 91 ? 5.488 3.706 5.991 1.00 76.00 91 LEU A CA 1
ATOM 709 C C . LEU A 1 91 ? 4.536 2.823 6.810 1.00 76.00 91 LEU A C 1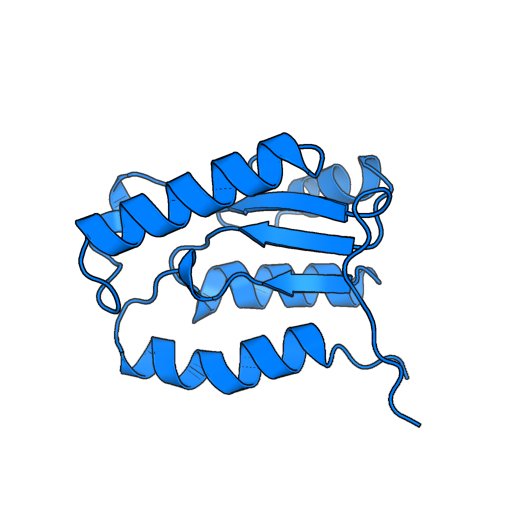
ATOM 711 O O . LEU A 1 91 ? 3.773 3.336 7.626 1.00 76.00 91 LEU A O 1
ATOM 715 N N . ALA A 1 92 ? 4.560 1.503 6.604 1.00 77.44 92 ALA A N 1
ATOM 716 C CA . ALA A 1 92 ? 3.731 0.586 7.376 1.00 77.44 92 ALA A CA 1
ATOM 717 C C . ALA A 1 92 ? 4.095 0.623 8.863 1.00 77.44 92 ALA A C 1
ATOM 719 O O . ALA A 1 92 ? 3.194 0.661 9.695 1.00 77.44 92 ALA A O 1
ATOM 720 N N . LEU A 1 93 ? 5.389 0.649 9.195 1.00 78.69 93 LEU A N 1
ATOM 721 C CA . LEU A 1 93 ? 5.855 0.751 10.577 1.00 78.69 93 LEU A CA 1
ATOM 722 C C . LEU A 1 93 ? 5.402 2.065 11.220 1.00 78.69 93 LEU A C 1
ATOM 724 O O . LEU A 1 93 ? 4.786 2.010 12.281 1.00 78.69 93 LEU A O 1
ATOM 728 N N . SER A 1 94 ? 5.589 3.211 10.554 1.00 78.44 94 SER A N 1
ATOM 729 C CA . SER A 1 94 ? 5.131 4.502 11.090 1.00 78.44 94 SER A CA 1
ATOM 730 C C . SER A 1 94 ? 3.614 4.529 11.309 1.00 78.44 94 SER A C 1
ATOM 732 O O . SER A 1 94 ? 3.133 5.016 12.324 1.00 78.44 94 SER A O 1
ATOM 734 N N . LEU A 1 95 ? 2.830 3.973 10.380 1.00 78.12 95 LEU A N 1
ATOM 735 C CA . LEU A 1 95 ? 1.373 3.907 10.524 1.00 78.12 95 LEU A CA 1
ATOM 736 C C . LEU A 1 95 ? 0.942 2.973 11.665 1.00 78.12 95 LEU A C 1
ATOM 738 O O . LEU A 1 95 ? -0.025 3.274 12.365 1.00 78.12 95 LEU A O 1
ATOM 742 N N . ILE A 1 96 ? 1.651 1.860 11.867 1.00 80.12 96 ILE A N 1
ATOM 743 C CA . ILE A 1 96 ? 1.401 0.931 12.976 1.00 80.12 96 ILE A CA 1
ATOM 744 C C . ILE A 1 96 ? 1.738 1.583 14.323 1.00 80.12 96 ILE A C 1
ATOM 746 O O . ILE A 1 96 ? 0.955 1.441 15.262 1.00 80.12 96 ILE A O 1
ATOM 750 N N . GLU A 1 97 ? 2.849 2.320 14.423 1.00 79.75 97 GLU A N 1
ATOM 751 C CA . GLU A 1 97 ? 3.213 3.091 15.627 1.00 79.75 97 GLU A CA 1
ATOM 752 C C . GLU A 1 97 ? 2.138 4.123 15.989 1.00 79.75 97 GLU A C 1
ATOM 754 O O . GLU A 1 97 ? 1.830 4.330 17.161 1.00 79.75 97 GLU A O 1
ATOM 759 N N . GLU A 1 98 ? 1.491 4.697 14.978 1.00 77.69 98 GLU A N 1
ATOM 760 C CA . GLU A 1 98 ? 0.368 5.626 15.122 1.00 77.69 98 GLU A CA 1
ATOM 761 C C . GLU A 1 98 ? -0.983 4.929 15.381 1.00 77.69 98 GLU A C 1
ATOM 763 O O . GLU A 1 98 ? -2.034 5.570 15.442 1.00 77.69 98 GLU A O 1
ATOM 768 N N . GLY A 1 99 ? -0.984 3.603 15.545 1.00 79.81 99 GLY A N 1
ATOM 769 C CA . GLY A 1 99 ? -2.168 2.812 15.880 1.00 79.81 99 GLY A CA 1
ATOM 770 C C . GLY A 1 99 ? -3.091 2.500 14.698 1.00 79.81 99 GLY A C 1
ATOM 771 O O . GLY A 1 99 ? -4.231 2.069 14.914 1.00 79.81 99 GLY A O 1
ATOM 772 N N . CYS A 1 100 ? -2.629 2.698 13.461 1.00 80.50 100 CYS A N 1
ATOM 773 C CA . CYS A 1 100 ? -3.348 2.274 12.263 1.00 80.50 100 CYS A CA 1
ATOM 774 C C . CYS A 1 100 ? -3.120 0.783 11.983 1.00 80.50 100 CYS A C 1
ATOM 776 O O . CYS A 1 100 ? -2.045 0.223 12.189 1.00 80.50 100 CYS A O 1
ATOM 778 N N . GLU A 1 101 ? -4.148 0.125 11.463 1.00 82.75 101 GLU A N 1
ATOM 779 C CA . GLU A 1 101 ? -4.074 -1.242 10.967 1.00 82.75 101 GLU A CA 1
ATOM 780 C C . GLU A 1 101 ? -3.726 -1.213 9.477 1.00 82.75 101 GLU A C 1
ATOM 782 O O . GLU A 1 101 ? -4.477 -0.670 8.664 1.00 82.75 101 GLU A O 1
ATOM 787 N N . VAL A 1 102 ? -2.586 -1.799 9.115 1.00 81.75 102 VAL A N 1
ATOM 788 C CA . VAL A 1 102 ? -2.022 -1.681 7.769 1.00 81.75 102 VAL A CA 1
ATOM 789 C C . VAL A 1 102 ? -2.214 -2.966 6.974 1.00 81.75 102 VAL A C 1
ATOM 791 O O . VAL A 1 102 ? -1.814 -4.051 7.388 1.00 81.75 102 VAL A O 1
ATOM 794 N N . TRP A 1 103 ? -2.772 -2.822 5.778 1.00 82.88 103 TRP A N 1
ATOM 795 C CA . TRP A 1 103 ? -2.936 -3.880 4.793 1.00 82.88 103 TRP A CA 1
ATOM 796 C C . TRP A 1 103 ? -2.068 -3.563 3.582 1.00 82.88 103 TRP A C 1
ATOM 798 O O . TRP A 1 103 ? -2.140 -2.469 3.033 1.00 82.88 103 TRP A O 1
ATOM 808 N N . HIS A 1 104 ? -1.250 -4.514 3.142 1.00 80.50 104 HIS A N 1
ATOM 809 C CA . HIS A 1 104 ? -0.341 -4.303 2.019 1.00 80.50 104 HIS A CA 1
ATOM 810 C C . HIS A 1 104 ? -0.705 -5.223 0.857 1.00 80.50 104 HIS A C 1
ATOM 812 O O . HIS A 1 104 ? -0.707 -6.448 1.018 1.00 80.50 104 HIS A O 1
ATOM 818 N N . ASN A 1 105 ? -0.955 -4.653 -0.326 1.00 82.06 105 ASN A N 1
ATOM 819 C CA . ASN A 1 105 ? -1.128 -5.471 -1.519 1.00 82.06 105 ASN A CA 1
ATOM 820 C C . ASN A 1 105 ? 0.232 -5.891 -2.080 1.00 82.06 105 ASN A C 1
ATOM 822 O O . ASN A 1 105 ? 1.014 -5.092 -2.585 1.00 82.06 105 ASN A O 1
ATOM 826 N N . ALA A 1 106 ? 0.477 -7.189 -1.975 1.00 78.88 106 ALA A N 1
ATOM 827 C CA . ALA A 1 106 ? 1.658 -7.869 -2.458 1.00 78.88 106 ALA A CA 1
ATOM 828 C C . ALA A 1 106 ? 1.889 -7.745 -3.967 1.00 78.88 106 ALA A C 1
ATOM 830 O O . ALA A 1 106 ? 3.035 -7.617 -4.384 1.00 78.88 106 ALA A O 1
ATOM 831 N N . ASP A 1 107 ? 0.820 -7.815 -4.749 1.00 81.06 107 ASP A N 1
ATOM 832 C CA . ASP A 1 107 ? 0.872 -8.005 -6.200 1.00 81.06 107 ASP A CA 1
ATOM 833 C C . ASP A 1 107 ? 0.924 -6.666 -6.943 1.00 81.06 107 ASP A C 1
ATOM 835 O O . ASP A 1 107 ? 1.283 -6.603 -8.115 1.00 81.06 107 ASP A O 1
ATOM 839 N N . ALA A 1 108 ? 0.596 -5.581 -6.238 1.00 81.44 108 ALA A N 1
ATOM 840 C CA . ALA A 1 108 ? 0.705 -4.211 -6.722 1.00 81.44 108 ALA A CA 1
ATOM 841 C C . ALA A 1 108 ? 1.992 -3.509 -6.253 1.00 81.44 108 ALA A C 1
ATOM 843 O O . ALA A 1 108 ? 2.149 -2.322 -6.523 1.00 81.44 108 ALA A O 1
ATOM 844 N N . SER A 1 109 ? 2.910 -4.189 -5.558 1.00 81.00 109 SER A N 1
ATOM 845 C CA . SER A 1 109 ? 4.154 -3.602 -5.035 1.00 81.00 109 SER A CA 1
ATOM 846 C C . SER A 1 109 ? 5.373 -4.338 -5.583 1.00 81.00 109 SER A C 1
ATOM 848 O O . SER A 1 109 ? 5.427 -5.563 -5.535 1.00 81.00 109 SER A O 1
ATOM 850 N N . GLY A 1 110 ? 6.339 -3.579 -6.104 1.00 82.94 110 GLY A N 1
ATOM 851 C CA . GLY A 1 110 ? 7.503 -4.121 -6.804 1.00 82.94 110 GLY A CA 1
ATOM 852 C C . GLY A 1 110 ? 8.791 -4.030 -5.988 1.00 82.94 110 GLY A C 1
ATOM 853 O O . GLY A 1 110 ? 8.959 -3.157 -5.125 1.00 82.94 110 GLY A O 1
ATOM 854 N N . ALA A 1 111 ? 9.733 -4.921 -6.269 1.00 83.12 111 ALA A N 1
ATOM 855 C CA . ALA A 1 111 ? 11.046 -4.973 -5.640 1.00 83.12 111 ALA A CA 1
ATOM 856 C C . ALA A 1 111 ? 12.173 -5.036 -6.680 1.00 83.12 111 ALA A C 1
ATOM 858 O O . ALA A 1 111 ? 12.002 -5.475 -7.816 1.00 83.12 111 ALA A O 1
ATOM 859 N N . ALA A 1 112 ? 13.373 -4.626 -6.263 1.00 84.06 112 ALA A N 1
ATOM 860 C CA . ALA A 1 112 ? 14.549 -4.589 -7.134 1.00 84.06 112 ALA A CA 1
ATOM 861 C C . ALA A 1 112 ? 15.069 -5.977 -7.552 1.00 84.06 112 ALA A C 1
ATOM 863 O O . ALA A 1 112 ? 15.910 -6.086 -8.442 1.00 84.06 112 ALA A O 1
ATOM 864 N N . SER A 1 113 ? 14.616 -7.047 -6.892 1.00 81.06 113 SER A N 1
ATOM 865 C CA . SER A 1 113 ? 14.966 -8.426 -7.230 1.00 81.06 113 SER A CA 1
ATOM 866 C C . SER A 1 113 ? 13.988 -9.422 -6.605 1.00 81.06 113 SER A C 1
ATOM 868 O O . SER A 1 113 ? 13.385 -9.143 -5.565 1.00 81.06 113 SER A O 1
ATOM 870 N N . LEU A 1 114 ? 13.931 -10.641 -7.153 1.00 79.62 114 LEU A N 1
ATOM 871 C CA . LEU A 1 114 ? 13.194 -11.763 -6.554 1.00 79.62 114 LEU A CA 1
ATOM 872 C C . LEU A 1 114 ? 13.659 -12.099 -5.130 1.00 79.62 114 LEU A C 1
ATOM 874 O O . LEU A 1 114 ? 12.872 -12.581 -4.318 1.00 79.62 114 LEU A O 1
ATOM 878 N N . ARG A 1 115 ? 14.931 -11.846 -4.795 1.00 79.50 115 ARG A N 1
ATOM 879 C CA . ARG A 1 115 ? 15.464 -12.088 -3.446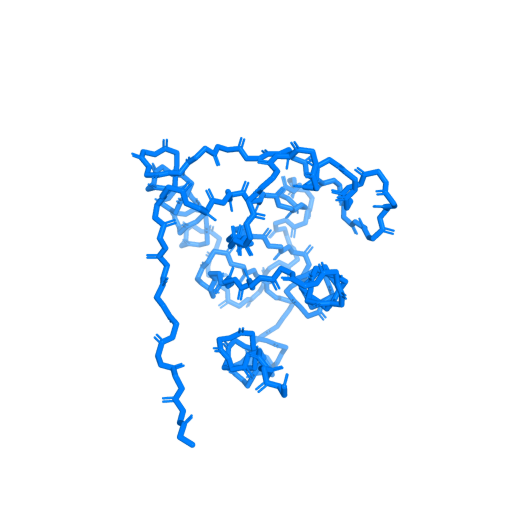 1.00 79.50 115 ARG A CA 1
ATOM 880 C C . ARG A 1 115 ? 14.858 -11.118 -2.438 1.00 79.50 115 ARG A C 1
ATOM 882 O O . ARG A 1 115 ? 14.409 -11.536 -1.372 1.00 79.50 115 ARG A O 1
ATOM 889 N N . THR A 1 116 ? 14.809 -9.844 -2.811 1.00 73.31 116 THR A N 1
ATOM 890 C CA . THR A 1 116 ? 14.153 -8.782 -2.045 1.00 73.31 116 THR A CA 1
ATOM 891 C C . THR A 1 116 ? 12.647 -9.049 -1.938 1.00 73.31 116 THR A C 1
ATOM 893 O O . THR A 1 116 ? 12.081 -8.963 -0.850 1.00 73.31 116 THR A O 1
ATOM 896 N N . ALA A 1 117 ? 12.014 -9.500 -3.027 1.00 71.94 117 ALA A N 1
ATOM 897 C CA . ALA A 1 117 ? 10.607 -9.900 -3.036 1.00 71.94 117 ALA A CA 1
ATOM 898 C C . ALA A 1 117 ? 10.326 -11.129 -2.151 1.00 71.94 117 ALA A C 1
ATOM 900 O O . ALA A 1 117 ? 9.299 -11.197 -1.485 1.00 71.94 117 ALA A O 1
ATOM 901 N N . HIS A 1 118 ? 11.229 -12.108 -2.074 1.00 65.19 118 HIS A N 1
ATOM 902 C CA . HIS A 1 118 ? 11.040 -13.275 -1.207 1.00 65.19 118 HIS A CA 1
ATOM 903 C C . HIS A 1 118 ? 11.105 -12.893 0.279 1.00 65.19 118 HIS A C 1
ATOM 905 O O . HIS A 1 118 ? 10.294 -13.378 1.070 1.00 65.19 118 HIS A O 1
ATOM 911 N N . GLY A 1 119 ? 12.011 -11.977 0.648 1.00 60.41 119 GLY A N 1
ATOM 912 C CA . GLY A 1 119 ? 12.084 -11.394 1.994 1.00 60.41 119 GLY A CA 1
ATOM 913 C C . GLY A 1 119 ? 10.810 -10.646 2.418 1.00 60.41 119 GLY A C 1
ATOM 914 O O . GLY A 1 119 ? 10.574 -10.461 3.607 1.00 60.41 119 GLY A O 1
ATOM 915 N N . ARG A 1 120 ? 9.938 -10.290 1.463 1.00 57.00 120 ARG A N 1
ATOM 916 C CA . ARG A 1 120 ? 8.642 -9.625 1.684 1.00 57.00 120 ARG A CA 1
ATOM 917 C C . ARG A 1 120 ? 7.540 -10.548 2.213 1.00 57.00 120 ARG A C 1
ATOM 919 O O . ARG A 1 120 ? 6.598 -10.073 2.849 1.00 57.00 120 ARG A O 1
ATOM 926 N N . ARG A 1 121 ? 7.599 -11.858 1.948 1.00 47.25 121 ARG A N 1
ATOM 927 C CA . ARG A 1 121 ? 6.557 -12.812 2.387 1.00 47.25 121 ARG A CA 1
ATOM 928 C C . ARG A 1 121 ? 6.344 -12.841 3.907 1.00 47.25 121 ARG A C 1
ATOM 930 O O . ARG A 1 121 ? 5.190 -12.779 4.327 1.00 47.25 121 ARG A O 1
ATOM 937 N N . PRO A 1 122 ? 7.394 -12.849 4.749 1.00 46.16 122 PRO A N 1
ATOM 938 C CA . PRO A 1 122 ? 7.199 -12.689 6.187 1.00 46.16 122 PRO A CA 1
ATOM 939 C C . PRO A 1 122 ? 6.688 -11.289 6.566 1.00 46.16 122 PRO A C 1
ATOM 941 O O . PRO A 1 122 ? 5.910 -11.187 7.501 1.00 46.16 122 PRO A O 1
ATOM 944 N N . MET A 1 123 ? 7.024 -10.222 5.829 1.00 46.47 123 MET A N 1
ATOM 945 C CA . MET A 1 123 ? 6.550 -8.852 6.117 1.00 46.47 123 MET A CA 1
ATOM 946 C C . MET A 1 123 ? 5.065 -8.627 5.801 1.00 46.47 123 MET A C 1
ATOM 948 O O . MET A 1 123 ? 4.365 -7.967 6.560 1.00 46.47 123 MET A O 1
ATOM 952 N N . THR A 1 124 ? 4.549 -9.219 4.721 1.00 45.12 124 THR A N 1
ATOM 953 C CA . THR A 1 124 ? 3.098 -9.226 4.436 1.00 45.12 124 THR A CA 1
ATOM 954 C C . THR A 1 124 ? 2.323 -10.041 5.466 1.00 45.12 124 THR A C 1
ATOM 956 O O . THR A 1 124 ? 1.215 -9.655 5.836 1.00 45.12 124 THR A O 1
ATOM 959 N N . ALA A 1 125 ? 2.928 -11.115 5.985 1.00 35.28 125 ALA A N 1
ATOM 960 C CA . ALA A 1 125 ? 2.401 -11.797 7.154 1.00 35.28 125 ALA A CA 1
ATOM 961 C C . ALA A 1 125 ? 2.443 -10.876 8.383 1.00 35.28 125 ALA A C 1
ATOM 963 O O . ALA A 1 125 ? 1.406 -10.714 8.997 1.00 35.28 125 ALA A O 1
ATOM 964 N N . TYR A 1 126 ? 3.559 -10.205 8.693 1.00 35.12 126 TYR A N 1
ATOM 965 C CA . TYR A 1 126 ? 3.705 -9.322 9.864 1.00 35.12 126 TYR A CA 1
ATOM 966 C C . TYR A 1 126 ? 2.822 -8.063 9.837 1.00 35.12 126 TYR A C 1
ATOM 968 O O . TYR A 1 126 ? 2.370 -7.646 10.897 1.00 35.12 126 TYR A O 1
ATOM 976 N N . ALA A 1 127 ? 2.514 -7.492 8.668 1.00 35.16 127 ALA A N 1
ATOM 977 C CA . ALA A 1 127 ? 1.533 -6.408 8.543 1.00 35.16 127 ALA A CA 1
ATOM 978 C C . ALA A 1 127 ? 0.093 -6.908 8.794 1.00 35.16 127 ALA A C 1
ATOM 980 O O . ALA A 1 127 ? -0.673 -6.251 9.491 1.00 35.16 127 ALA A O 1
ATOM 981 N N . MET A 1 128 ? -0.256 -8.122 8.336 1.00 30.70 128 MET A N 1
ATOM 982 C CA . MET A 1 128 ? -1.522 -8.782 8.712 1.00 30.70 128 MET A CA 1
ATOM 983 C C . MET A 1 128 ? -1.541 -9.272 10.172 1.00 30.70 128 MET A C 1
ATOM 985 O O . MET A 1 128 ? -2.604 -9.386 10.781 1.00 30.70 128 MET A O 1
ATOM 989 N N . LEU A 1 129 ? -0.368 -9.560 10.735 1.00 30.14 129 LEU A N 1
ATOM 990 C CA . LEU A 1 129 ? -0.138 -9.983 12.115 1.00 30.14 129 LEU A CA 1
ATOM 991 C C . LEU A 1 129 ? 0.289 -8.808 12.998 1.00 30.14 129 LEU A C 1
ATOM 993 O O . LEU A 1 129 ? 0.904 -9.055 14.034 1.00 30.14 129 LEU A O 1
ATOM 997 N N . ALA A 1 130 ? -0.017 -7.560 12.604 1.00 34.19 130 ALA A N 1
ATOM 998 C CA . ALA A 1 130 ? 0.265 -6.377 13.406 1.00 34.19 130 ALA A CA 1
ATOM 999 C C . ALA A 1 130 ? -0.325 -6.597 14.803 1.00 34.19 130 ALA A C 1
ATOM 1001 O O . ALA A 1 130 ? -1.541 -6.669 15.019 1.00 34.19 130 ALA A O 1
ATOM 1002 N N . LEU A 1 131 ? 0.608 -6.842 15.716 1.00 31.64 131 LEU A N 1
ATOM 1003 C CA . LEU A 1 131 ? 0.405 -7.339 17.054 1.00 31.64 131 LEU A CA 1
ATOM 1004 C C . LEU A 1 131 ? -0.339 -6.276 17.850 1.00 31.64 131 LEU A C 1
ATOM 1006 O O . LEU A 1 131 ? 0.238 -5.280 18.273 1.00 31.64 131 LEU A O 1
ATOM 1010 N N . LYS A 1 132 ? -1.622 -6.524 18.104 1.00 28.61 132 LYS A N 1
ATOM 1011 C CA . LYS A 1 132 ? -2.249 -6.023 19.325 1.00 28.61 132 LYS A CA 1
ATOM 1012 C C . LYS A 1 132 ? -1.697 -6.850 20.480 1.00 28.61 132 LYS A C 1
ATOM 1014 O O . LYS A 1 132 ? -2.191 -7.952 20.732 1.00 28.61 132 LYS A O 1
ATOM 1019 N N . CYS A 1 133 ? -0.657 -6.332 21.124 1.00 28.69 133 CYS A N 1
ATOM 1020 C CA . CYS A 1 133 ? -0.605 -6.423 22.578 1.00 28.69 133 CYS A CA 1
ATOM 1021 C C . CYS A 1 133 ? -1.709 -5.520 23.145 1.00 28.69 133 CYS A C 1
ATOM 1023 O O . CYS A 1 133 ? -1.918 -4.426 22.572 1.00 28.69 133 CYS A O 1
#